Protein AF-A0AA36F8F0-F1 (afdb_monomer)

Foldseek 3Di:
DPPDPPPPCVPPDLLNLLLVVVVVVDDLVVSLVVQCVRVPVNRDDSVVSNVSSVCVVVVNPDPDP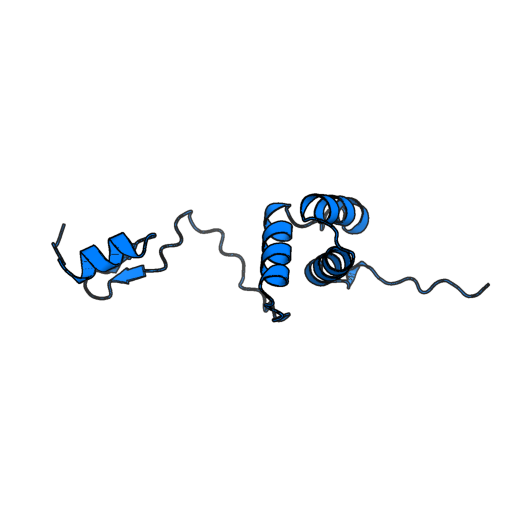PDPDDDPDDDADQVQADPVQRDGHRDPVVNVVCVVPVDDD

Secondary structure (DSSP, 8-state):
-PPP----GGGS-HHHHHHHHHHTT--HHHHHHHHHHHHGGGPPPHHHHHHHHHHHHTT---------------S----EE-TTT--EESSHHHHHHHHHS----

InterPro domains:
  IPR036236 Zinc finger C2H2 superfamily [SSF57667] (71-101)
  IPR041426 Mos1 transposase, HTH domain [PF17906] (20-60)
  IPR052709 Transposase-Methyltransferase Hybrid [PTHR46060] (10-71)

Solvent-accessible surface area (backbone atoms only — not comparable to full-atom values): 6848 Å² total; per-residue (Å²): 132,82,76,75,81,80,73,65,64,91,76,58,52,70,68,58,56,48,50,54,43,41,76,73,72,46,50,54,69,57,43,42,55,52,39,45,73,75,44,50,96,72,40,74,53,63,69,58,43,39,52,54,50,53,36,56,76,72,67,59,76,84,87,70,82,72,81,81,67,91,72,96,70,76,101,63,81,35,91,41,66,38,93,88,79,71,52,66,26,73,45,70,70,61,39,52,52,39,71,76,52,76,72,89,122

pLDDT: mean 70.86, std 16.05, range [35.5, 89.69]

Radius of gyration: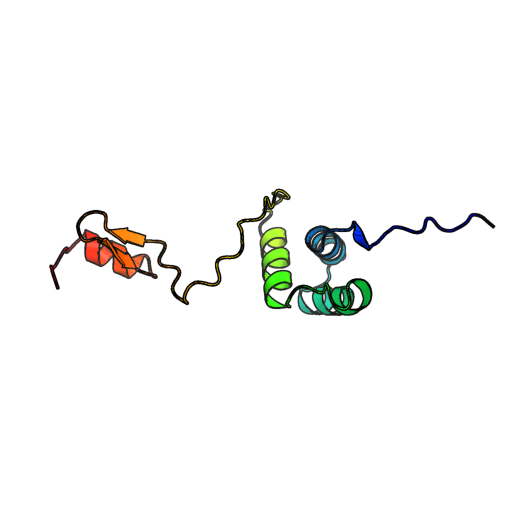 20.68 Å; Cα contacts (8 Å, |Δi|>4): 73; chains: 1; bounding box: 27×69×39 Å

Organism: Octopus vulgaris (NCBI:txid6645)

Mean predicted aligned error: 16.55 Å

Nearest PDB structures (foldseek):
  7s03-assembly1_A-2  TM=6.186E-01  e=5.360E-03  Homo sapiens
  5hoo-assembly1_B  TM=8.215E-01  e=7.564E-02  Drosophila mauritiana
  7moe-assembly2_B  TM=6.620E-01  e=3.462E+00  Arabidopsis thaliana
  7moe-assembly1_A  TM=6.287E-01  e=3.462E+00  Arabidopsi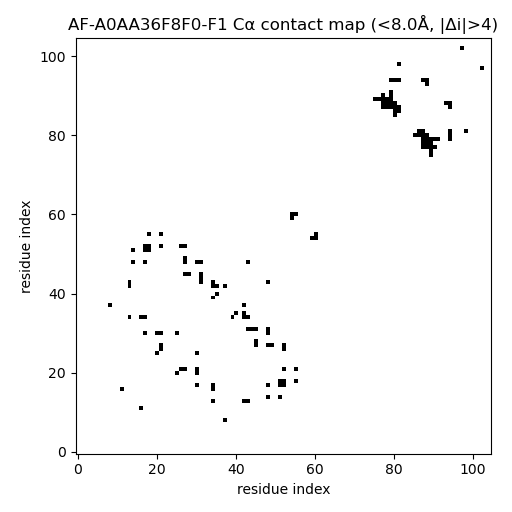s thaliana
  2rn7-assembly1_A  TM=3.938E-01  e=2.162E+00  Shigella flexneri

Structure (mmCIF, N/CA/C/O backbone):
data_AF-A0AA36F8F0-F1
#
_entry.id   AF-A0AA36F8F0-F1
#
loop_
_atom_site.group_PDB
_atom_site.id
_atom_site.type_symbol
_atom_site.label_atom_id
_atom_site.label_alt_id
_atom_site.label_comp_id
_atom_site.label_asym_id
_atom_site.label_entity_id
_atom_site.label_seq_id
_atom_site.pdbx_PDB_ins_code
_atom_site.Cartn_x
_atom_site.Cartn_y
_atom_site.Cartn_z
_atom_site.occupancy
_atom_site.B_iso_or_equiv
_atom_site.auth_seq_id
_atom_site.auth_comp_id
_atom_site.auth_asym_id
_atom_site.auth_atom_id
_atom_site.pdbx_PDB_model_num
ATOM 1 N N . MET A 1 1 ? 5.935 -34.178 -23.203 1.00 56.16 1 MET A N 1
ATOM 2 C CA . MET A 1 1 ? 6.413 -33.200 -22.204 1.00 56.16 1 MET A CA 1
ATOM 3 C C . MET A 1 1 ? 5.674 -31.906 -22.484 1.00 56.16 1 MET A C 1
ATOM 5 O O . MET A 1 1 ? 5.988 -31.258 -23.471 1.00 56.16 1 MET A O 1
ATOM 9 N N . MET A 1 2 ? 4.614 -31.596 -21.736 1.00 39.47 2 MET A N 1
ATOM 10 C CA . MET A 1 2 ? 3.951 -30.299 -21.900 1.00 39.47 2 MET A CA 1
ATOM 11 C C . MET A 1 2 ? 4.910 -29.251 -21.344 1.00 39.47 2 MET A C 1
ATOM 13 O O . MET A 1 2 ? 5.294 -29.344 -20.179 1.00 39.47 2 MET A O 1
ATOM 17 N N . ALA A 1 3 ? 5.372 -28.331 -22.191 1.00 46.25 3 ALA A N 1
ATOM 18 C CA . ALA A 1 3 ? 6.194 -27.218 -21.747 1.00 46.25 3 ALA A CA 1
ATOM 19 C C . ALA A 1 3 ? 5.424 -26.478 -20.648 1.00 46.25 3 ALA A C 1
ATOM 21 O O . ALA A 1 3 ? 4.272 -26.091 -20.852 1.00 46.25 3 ALA A O 1
ATOM 22 N N . ALA A 1 4 ? 6.032 -26.347 -19.467 1.00 40.47 4 ALA A N 1
ATOM 23 C CA . ALA A 1 4 ? 5.450 -25.554 -18.397 1.00 40.47 4 ALA A CA 1
ATOM 24 C C . ALA A 1 4 ? 5.212 -24.139 -18.947 1.00 40.47 4 ALA A C 1
ATOM 26 O O . ALA A 1 4 ? 6.124 -23.598 -19.579 1.00 40.47 4 ALA A O 1
ATOM 27 N N . PRO A 1 5 ? 4.018 -23.549 -18.762 1.00 44.97 5 PRO A N 1
ATOM 28 C CA . PRO A 1 5 ? 3.780 -22.185 -19.198 1.00 44.97 5 PRO A CA 1
ATOM 29 C C . PRO A 1 5 ? 4.834 -21.302 -18.535 1.00 44.97 5 PRO A C 1
ATOM 31 O O . PRO A 1 5 ? 4.886 -21.185 -17.309 1.00 44.97 5 PRO A O 1
ATOM 34 N N . THR A 1 6 ? 5.720 -20.726 -19.345 1.00 47.53 6 THR A N 1
ATOM 35 C CA . THR A 1 6 ? 6.689 -19.740 -18.884 1.00 47.53 6 THR A CA 1
ATOM 36 C C . THR A 1 6 ? 5.895 -18.480 -18.595 1.00 47.53 6 THR A C 1
ATOM 38 O O . THR A 1 6 ? 5.659 -17.656 -19.478 1.00 47.53 6 THR A O 1
ATOM 41 N N . VAL A 1 7 ? 5.377 -18.385 -17.374 1.00 48.06 7 VAL A N 1
ATOM 42 C CA . VAL A 1 7 ? 4.732 -17.172 -16.896 1.00 48.06 7 VAL A CA 1
ATOM 43 C C . VAL A 1 7 ? 5.809 -16.095 -16.899 1.00 48.06 7 VAL A C 1
ATOM 45 O O . VAL A 1 7 ? 6.798 -16.189 -16.177 1.00 48.06 7 VAL A O 1
ATOM 48 N N . ASP A 1 8 ? 5.646 -15.104 -17.769 1.00 50.12 8 ASP A N 1
ATOM 49 C CA . ASP A 1 8 ? 6.515 -13.938 -17.818 1.00 50.12 8 ASP A CA 1
ATOM 50 C C . ASP A 1 8 ? 6.286 -13.115 -16.544 1.00 50.12 8 ASP A C 1
ATOM 52 O O . ASP A 1 8 ? 5.383 -12.281 -16.461 1.00 50.12 8 ASP A O 1
ATOM 56 N N . PHE A 1 9 ? 7.089 -13.397 -15.515 1.00 53.31 9 PHE A N 1
ATOM 57 C CA . PHE A 1 9 ? 7.046 -12.700 -14.228 1.00 53.31 9 PHE A CA 1
ATOM 58 C C . PHE A 1 9 ? 7.305 -11.191 -14.379 1.00 53.31 9 PHE A C 1
ATOM 60 O O . PHE A 1 9 ? 6.917 -10.424 -13.504 1.00 53.31 9 PHE A O 1
ATOM 67 N N . SER A 1 10 ? 7.879 -10.762 -15.511 1.00 52.94 10 SER A N 1
ATOM 68 C CA . SER A 1 10 ? 8.107 -9.363 -15.898 1.00 52.94 10 SER A CA 1
ATOM 69 C C . SER A 1 10 ? 6.818 -8.537 -15.999 1.00 52.94 10 SER A C 1
ATOM 71 O O . SER A 1 10 ? 6.864 -7.317 -15.867 1.00 52.94 10 SER A O 1
ATOM 73 N N . LYS A 1 11 ? 5.668 -9.187 -16.221 1.00 55.88 11 LYS A N 1
ATOM 74 C CA . LYS A 1 11 ? 4.342 -8.547 -16.302 1.00 55.88 11 LYS A CA 1
ATOM 75 C C . LYS A 1 11 ? 3.539 -8.638 -15.008 1.00 55.88 11 LYS A C 1
ATOM 77 O O . LYS A 1 11 ? 2.440 -8.093 -14.941 1.00 55.88 11 LYS A O 1
ATOM 82 N N . ILE A 1 12 ? 4.040 -9.351 -14.000 1.00 63.03 12 ILE A N 1
ATOM 83 C CA . ILE A 1 12 ? 3.329 -9.494 -12.733 1.00 63.03 12 ILE A CA 1
ATOM 84 C C . ILE A 1 12 ? 3.680 -8.307 -11.844 1.00 63.03 12 ILE A C 1
ATOM 86 O O . ILE A 1 12 ? 4.820 -8.134 -11.417 1.00 63.03 12 ILE A O 1
ATOM 90 N N . GLU A 1 13 ? 2.674 -7.502 -11.526 1.00 75.38 13 GLU A N 1
ATOM 91 C CA . GLU A 1 13 ? 2.861 -6.334 -10.679 1.00 75.38 13 GLU A CA 1
ATOM 92 C C . GLU A 1 13 ? 3.192 -6.743 -9.231 1.00 75.38 13 GLU A C 1
ATOM 94 O O . GLU A 1 13 ? 2.566 -7.626 -8.635 1.00 75.38 13 GLU A O 1
ATOM 99 N N . ALA A 1 14 ? 4.164 -6.062 -8.621 1.00 81.12 14 ALA A N 1
ATOM 100 C CA . ALA A 1 14 ? 4.574 -6.277 -7.232 1.00 81.12 14 ALA A CA 1
ATOM 101 C C . ALA A 1 14 ? 3.413 -6.249 -6.197 1.00 81.12 14 ALA A C 1
ATOM 103 O O . ALA A 1 14 ? 3.429 -7.065 -5.261 1.00 81.12 14 ALA A O 1
ATOM 104 N N . PRO A 1 15 ? 2.368 -5.407 -6.353 1.00 78.75 15 PRO A N 1
ATOM 105 C CA . PRO A 1 15 ? 1.155 -5.474 -5.536 1.00 78.75 15 PRO A CA 1
ATOM 106 C C . PRO A 1 15 ? 0.376 -6.790 -5.674 1.00 78.75 15 PRO A C 1
ATOM 108 O O . PRO A 1 15 ? -0.144 -7.292 -4.677 1.00 78.75 15 PRO A O 1
ATOM 111 N N . ALA A 1 16 ? 0.319 -7.387 -6.870 1.00 83.19 16 ALA A N 1
ATOM 112 C CA . ALA A 1 16 ? -0.370 -8.657 -7.105 1.00 83.19 16 ALA A CA 1
ATOM 113 C C . ALA A 1 16 ? 0.352 -9.825 -6.413 1.00 83.19 16 ALA A C 1
ATOM 115 O O . ALA A 1 16 ? -0.290 -10.652 -5.762 1.00 83.19 16 ALA A O 1
ATOM 116 N N . ILE A 1 17 ? 1.689 -9.836 -6.461 1.00 83.12 17 ILE A N 1
ATOM 117 C CA . ILE A 1 17 ? 2.526 -10.800 -5.722 1.00 83.12 17 ILE A CA 1
ATOM 118 C C . ILE A 1 17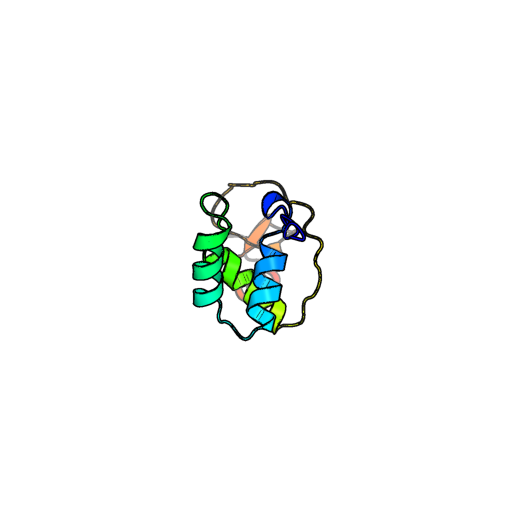 ? 2.316 -10.635 -4.213 1.00 83.12 17 ILE A C 1
ATOM 120 O O . ILE A 1 17 ? 2.110 -11.616 -3.498 1.00 83.12 17 ILE A O 1
ATOM 124 N N . THR A 1 18 ? 2.311 -9.391 -3.729 1.00 85.44 18 THR A N 1
ATOM 125 C CA . THR A 1 18 ? 2.084 -9.084 -2.310 1.00 85.44 18 THR A CA 1
ATOM 126 C C . THR A 1 18 ? 0.715 -9.573 -1.846 1.00 85.44 18 THR A C 1
ATOM 128 O O . THR A 1 18 ? 0.618 -10.204 -0.797 1.00 85.44 18 THR A O 1
ATOM 131 N N . LYS A 1 19 ? -0.334 -9.345 -2.645 1.00 85.75 19 LYS A N 1
ATOM 132 C CA . LYS A 1 19 ? -1.700 -9.802 -2.362 1.00 85.75 19 LYS A CA 1
ATOM 133 C C . LYS A 1 19 ? -1.801 -11.322 -2.341 1.00 85.75 19 LYS A C 1
ATOM 135 O O . LYS A 1 19 ? -2.381 -11.873 -1.412 1.00 85.75 19 LYS A O 1
ATOM 140 N N . PHE A 1 20 ? -1.215 -11.995 -3.331 1.00 87.56 20 PHE A N 1
ATOM 141 C C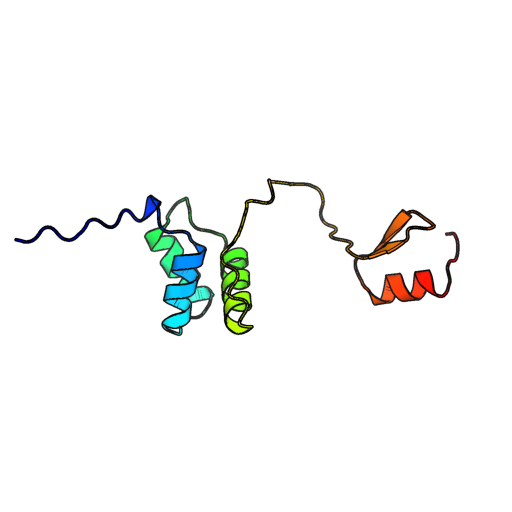A . PHE A 1 20 ? -1.191 -13.454 -3.389 1.00 87.56 20 PHE A CA 1
ATOM 142 C C . PHE A 1 20 ? -0.532 -14.042 -2.138 1.00 87.56 20 PHE A C 1
ATOM 144 O O . PHE A 1 20 ? -1.140 -14.863 -1.459 1.00 87.56 20 PHE A O 1
ATOM 151 N N . LEU A 1 21 ? 0.667 -13.573 -1.781 1.00 85.94 21 LEU A N 1
ATOM 152 C CA . LEU A 1 21 ? 1.403 -14.072 -0.617 1.00 85.94 21 LEU A CA 1
ATOM 153 C C . LEU A 1 21 ? 0.726 -13.707 0.715 1.00 85.94 21 LEU A C 1
ATOM 155 O O . LEU A 1 21 ? 0.736 -14.514 1.641 1.00 85.94 21 LEU A O 1
ATOM 159 N N . PHE A 1 22 ? 0.090 -12.537 0.803 1.00 88.06 22 PHE A N 1
ATOM 160 C CA . PHE A 1 22 ? -0.723 -12.146 1.955 1.00 88.06 22 PHE A CA 1
ATOM 161 C C . PHE A 1 22 ? -1.943 -13.062 2.138 1.00 88.06 22 PHE A C 1
ATOM 163 O O . PHE A 1 22 ? -2.220 -13.491 3.255 1.00 88.06 22 PHE A O 1
ATOM 170 N N . LEU A 1 23 ? -2.632 -13.431 1.050 1.00 85.75 23 LEU A N 1
ATOM 171 C CA . LEU A 1 23 ? -3.752 -14.383 1.087 1.00 85.75 23 LEU A CA 1
ATOM 172 C C . LEU A 1 23 ? -3.317 -15.809 1.470 1.00 85.75 23 LEU A C 1
ATOM 174 O O . LEU A 1 23 ? -4.134 -16.570 1.975 1.00 85.75 23 LEU A O 1
ATOM 178 N N . GLN A 1 24 ? -2.038 -16.158 1.293 1.00 85.88 24 GLN A N 1
ATOM 179 C CA . GLN A 1 24 ? -1.445 -17.389 1.838 1.00 85.88 24 GLN A CA 1
ATOM 180 C C . GLN A 1 24 ? -1.138 -17.295 3.351 1.00 85.88 24 GLN A C 1
ATOM 182 O O . GLN A 1 24 ? -0.562 -18.222 3.913 1.00 85.88 24 GLN A O 1
ATOM 187 N N . GLY A 1 25 ? -1.478 -16.182 4.014 1.00 86.56 25 GLY A N 1
ATOM 188 C CA . GLY A 1 25 ? -1.253 -15.961 5.446 1.00 86.56 25 GLY A CA 1
ATOM 189 C C . GLY A 1 25 ? 0.154 -15.477 5.811 1.00 86.56 25 GLY A C 1
ATOM 190 O O . GLY A 1 25 ? 0.483 -15.427 6.995 1.00 86.56 25 GLY A O 1
ATOM 191 N N . LYS A 1 26 ? 0.993 -15.113 4.831 1.00 89.56 26 LYS A N 1
ATOM 192 C CA . LYS A 1 26 ? 2.368 -14.654 5.089 1.00 89.56 26 LYS A CA 1
ATOM 193 C C . LYS A 1 26 ? 2.401 -13.218 5.621 1.00 89.56 26 LYS A C 1
ATOM 195 O O . LYS A 1 26 ? 1.667 -12.345 5.148 1.00 89.56 26 LYS A O 1
ATOM 200 N N . GLY A 1 27 ? 3.308 -12.945 6.560 1.00 85.62 27 GLY A N 1
ATOM 201 C CA . GLY A 1 27 ? 3.558 -11.595 7.068 1.00 85.62 27 GLY A CA 1
ATOM 202 C C . GLY A 1 27 ? 4.400 -10.734 6.114 1.00 85.62 27 GLY A C 1
ATOM 203 O O . GLY A 1 27 ? 5.083 -11.232 5.222 1.00 85.62 27 GLY A O 1
ATOM 204 N N . ALA A 1 28 ? 4.425 -9.413 6.327 1.00 84.69 28 ALA A N 1
ATOM 205 C CA . ALA A 1 28 ? 5.136 -8.471 5.447 1.00 84.69 28 ALA A CA 1
ATOM 206 C C . ALA A 1 28 ? 6.644 -8.764 5.283 1.00 84.69 28 ALA A C 1
ATOM 208 O O . ALA A 1 28 ? 7.209 -8.520 4.217 1.00 84.69 28 ALA A O 1
ATOM 209 N N . ALA A 1 29 ? 7.303 -9.285 6.324 1.00 87.12 29 ALA A N 1
ATOM 210 C CA . ALA A 1 29 ? 8.724 -9.637 6.277 1.00 87.12 29 ALA A CA 1
ATOM 211 C C . ALA A 1 29 ? 8.988 -10.849 5.370 1.00 87.12 29 ALA A C 1
ATOM 213 O O . ALA A 1 29 ? 9.916 -10.822 4.561 1.00 87.12 29 ALA A O 1
ATOM 214 N N . GLU A 1 30 ? 8.140 -11.875 5.459 1.00 89.31 30 GLU A N 1
ATOM 215 C CA . GLU A 1 30 ? 8.206 -13.062 4.602 1.00 89.31 30 GLU A CA 1
ATOM 216 C C . GLU A 1 30 ? 7.909 -12.696 3.153 1.00 89.31 30 GLU A C 1
ATOM 218 O O . GLU A 1 30 ? 8.657 -13.074 2.257 1.00 89.31 30 GLU A O 1
ATOM 223 N N . ILE A 1 31 ? 6.869 -11.889 2.929 1.00 89.69 31 ILE A N 1
ATOM 224 C CA . ILE A 1 31 ? 6.506 -11.407 1.596 1.00 89.69 31 ILE A CA 1
ATOM 225 C C . ILE A 1 31 ? 7.685 -10.675 0.950 1.00 89.69 31 ILE A C 1
ATOM 227 O O . ILE A 1 31 ? 8.064 -10.995 -0.173 1.00 89.69 31 ILE A O 1
ATOM 231 N N . HIS A 1 32 ? 8.317 -9.739 1.659 1.00 87.69 32 HIS A N 1
ATOM 232 C CA . HIS A 1 32 ? 9.466 -9.004 1.129 1.00 87.69 32 HIS A CA 1
ATOM 233 C C . HIS A 1 32 ? 10.674 -9.920 0.846 1.00 87.69 32 HIS A C 1
ATOM 235 O O . HIS A 1 32 ? 11.387 -9.723 -0.140 1.00 87.69 32 HIS A O 1
ATOM 241 N N . GLY A 1 33 ? 10.895 -10.950 1.670 1.00 86.56 33 GLY A N 1
ATOM 242 C CA . GLY A 1 33 ? 11.919 -11.968 1.421 1.00 86.56 33 GLY A CA 1
ATOM 243 C C . GLY A 1 33 ? 11.668 -12.762 0.135 1.00 86.56 33 GLY A C 1
ATOM 244 O O . GLY A 1 33 ? 12.594 -12.978 -0.646 1.00 86.56 33 GLY A O 1
ATOM 245 N N . GLU A 1 34 ? 10.419 -13.147 -0.120 1.00 86.69 34 GLU A N 1
ATOM 246 C CA . GLU A 1 34 ? 10.009 -13.854 -1.340 1.00 86.69 34 GLU A CA 1
ATOM 247 C C . GLU A 1 34 ? 10.100 -12.946 -2.574 1.00 86.69 34 GLU A C 1
ATOM 249 O O . GLU A 1 34 ? 10.616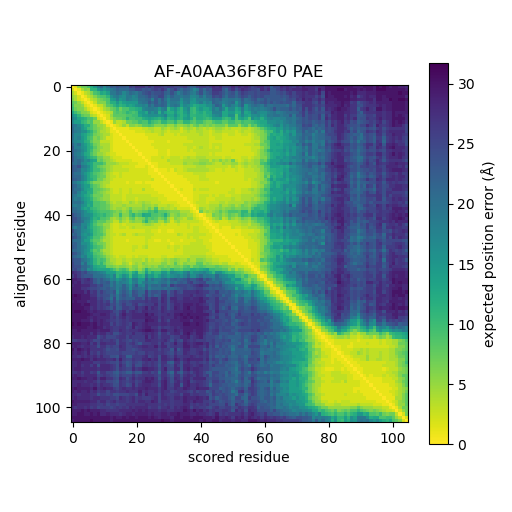 -13.355 -3.613 1.00 86.69 34 GLU A O 1
ATOM 254 N N . MET A 1 35 ? 9.699 -11.679 -2.447 1.00 84.25 35 MET A N 1
ATOM 255 C CA . MET A 1 35 ? 9.819 -10.690 -3.521 1.00 84.25 35 MET A CA 1
ATOM 256 C C . MET A 1 35 ? 11.270 -10.463 -3.936 1.00 84.25 35 MET A C 1
ATOM 258 O O . MET A 1 35 ? 11.544 -10.368 -5.128 1.00 84.25 35 MET A O 1
ATOM 262 N N . LYS A 1 36 ? 12.218 -10.466 -2.992 1.00 84.62 36 LYS A N 1
ATOM 263 C CA . LYS A 1 36 ? 13.648 -10.350 -3.312 1.00 84.62 36 LYS A CA 1
ATOM 264 C C . LYS A 1 36 ? 14.161 -11.531 -4.148 1.00 84.62 36 LYS A C 1
ATOM 266 O O . LYS A 1 36 ? 15.036 -11.340 -4.990 1.00 84.62 36 LYS A O 1
ATOM 271 N N . LYS A 1 37 ? 13.605 -12.733 -3.954 1.00 81.69 37 LYS A N 1
ATOM 272 C CA . LYS A 1 37 ? 13.951 -13.926 -4.751 1.00 81.69 37 LYS A CA 1
ATOM 273 C C . LYS A 1 37 ? 13.395 -13.843 -6.175 1.00 81.69 37 LYS A C 1
ATOM 275 O O . LYS A 1 37 ? 14.062 -14.280 -7.106 1.00 81.69 37 LYS A O 1
ATOM 280 N N . VAL A 1 38 ? 12.189 -13.291 -6.329 1.00 75.00 38 VAL A N 1
ATOM 281 C CA . VAL A 1 38 ? 11.447 -13.272 -7.603 1.00 75.00 38 VAL A CA 1
ATOM 282 C C . VAL A 1 38 ? 11.786 -12.050 -8.462 1.00 75.00 38 VAL A C 1
ATOM 284 O O . VAL A 1 38 ? 12.031 -12.196 -9.654 1.00 75.00 38 VAL A O 1
ATOM 287 N N . LEU A 1 39 ? 11.823 -10.854 -7.870 1.00 72.69 39 LEU A N 1
ATOM 288 C CA . LEU A 1 39 ? 11.932 -9.577 -8.590 1.00 72.69 39 LEU A CA 1
ATOM 289 C C . LEU A 1 39 ? 13.368 -9.040 -8.691 1.00 72.69 39 LEU A C 1
ATOM 291 O O . LEU A 1 39 ? 13.591 -8.096 -9.443 1.00 72.69 39 LEU A O 1
ATOM 295 N N . LYS A 1 40 ? 14.339 -9.622 -7.965 1.00 74.69 40 LYS A N 1
ATOM 296 C CA . LYS A 1 40 ? 15.752 -9.186 -7.927 1.00 74.69 40 LYS A CA 1
ATOM 297 C C . LYS A 1 40 ? 15.878 -7.651 -7.838 1.00 74.69 40 LYS A C 1
ATOM 299 O O . LYS A 1 40 ? 15.437 -7.076 -6.844 1.00 74.69 40 LYS A O 1
ATOM 304 N N . ASP A 1 41 ? 16.433 -6.997 -8.861 1.00 72.31 41 ASP A N 1
ATOM 305 C CA . ASP A 1 41 ? 16.662 -5.545 -8.933 1.00 72.31 41 ASP A CA 1
ATOM 306 C C . ASP A 1 41 ? 15.369 -4.710 -8.985 1.00 72.31 41 ASP A C 1
ATOM 308 O O . ASP A 1 41 ? 15.379 -3.527 -8.655 1.00 72.31 41 ASP A O 1
ATOM 312 N N . GLY A 1 42 ? 14.236 -5.326 -9.335 1.00 71.06 42 GLY A N 1
ATOM 313 C CA . GLY A 1 42 ? 12.903 -4.720 -9.296 1.00 71.06 42 GLY A CA 1
ATOM 314 C C . GLY A 1 42 ? 12.181 -4.882 -7.954 1.00 71.06 42 GLY A C 1
ATOM 315 O O . GLY A 1 42 ? 10.981 -4.616 -7.870 1.00 71.06 42 GLY A O 1
ATOM 316 N N . CYS A 1 43 ? 12.861 -5.370 -6.907 1.00 75.00 43 CYS A N 1
ATOM 317 C CA . CYS A 1 43 ? 12.229 -5.600 -5.613 1.00 75.00 43 CYS A CA 1
ATOM 318 C C . CYS A 1 43 ? 11.857 -4.267 -4.932 1.00 75.00 43 CYS A C 1
ATOM 320 O O . CYS A 1 43 ? 12.734 -3.444 -4.654 1.00 75.00 43 CYS A O 1
ATOM 322 N N . PRO A 1 44 ? 10.578 -4.057 -4.583 1.00 79.94 44 PRO A N 1
ATOM 323 C CA . PRO A 1 44 ? 10.156 -2.891 -3.820 1.00 79.94 44 PRO A CA 1
ATOM 324 C C . PRO A 1 44 ? 10.706 -2.950 -2.394 1.00 79.94 44 PRO A C 1
ATOM 326 O O . PRO A 1 44 ? 10.973 -4.022 -1.851 1.00 79.94 44 PRO A O 1
ATOM 329 N N . SER A 1 45 ? 10.843 -1.782 -1.764 1.00 82.56 45 SER A N 1
ATOM 330 C CA . SER A 1 45 ? 11.345 -1.695 -0.392 1.00 82.56 45 SER A CA 1
ATOM 331 C C . SER A 1 45 ? 10.413 -2.390 0.607 1.00 82.56 45 SER A C 1
ATOM 333 O O . SER A 1 45 ? 9.194 -2.431 0.427 1.00 82.56 45 SER A O 1
ATOM 335 N N . TYR A 1 46 ? 10.966 -2.844 1.732 1.00 82.19 46 TYR A N 1
ATOM 336 C CA . TYR A 1 46 ? 10.181 -3.423 2.826 1.00 82.19 46 TYR A CA 1
ATOM 337 C C . TYR A 1 46 ? 9.057 -2.495 3.309 1.00 82.19 46 TYR A C 1
ATOM 339 O O . TYR A 1 46 ? 7.958 -2.952 3.617 1.00 82.19 46 TYR A O 1
ATOM 347 N N . SER A 1 47 ? 9.303 -1.183 3.337 1.00 67.50 47 SER A N 1
ATOM 348 C CA . SER A 1 47 ? 8.297 -0.179 3.695 1.00 67.50 47 SER A CA 1
ATOM 349 C C . SER A 1 47 ? 7.132 -0.160 2.704 1.00 67.50 47 SER A C 1
ATOM 351 O O . SER A 1 47 ? 5.979 -0.114 3.124 1.00 67.50 47 SER A O 1
ATOM 353 N N . THR A 1 48 ? 7.422 -0.266 1.407 1.00 78.19 48 THR A N 1
ATOM 354 C CA . THR A 1 48 ? 6.417 -0.360 0.339 1.00 78.19 48 THR A CA 1
ATOM 355 C C . THR A 1 48 ? 5.569 -1.625 0.493 1.00 78.19 48 THR A C 1
ATOM 357 O O . THR A 1 48 ? 4.342 -1.552 0.490 1.00 78.19 48 THR A O 1
ATOM 360 N N . VAL A 1 49 ? 6.214 -2.771 0.736 1.00 81.75 49 VAL A N 1
ATOM 361 C CA . VAL A 1 49 ? 5.527 -4.052 0.975 1.00 81.75 49 VAL A CA 1
ATOM 362 C C . VAL A 1 49 ? 4.625 -3.981 2.207 1.00 81.75 49 VAL A C 1
ATOM 364 O O . VAL A 1 49 ? 3.483 -4.437 2.172 1.00 81.75 49 VAL A O 1
ATOM 367 N N . LYS A 1 50 ? 5.096 -3.351 3.286 1.00 83.12 50 LYS A N 1
ATOM 368 C CA . LYS A 1 50 ? 4.314 -3.162 4.513 1.00 83.12 50 LYS A CA 1
ATOM 369 C C . LYS A 1 50 ? 3.051 -2.332 4.270 1.00 83.12 50 LYS A C 1
ATOM 371 O O . LYS A 1 50 ? 1.998 -2.694 4.780 1.00 83.12 50 LYS A O 1
ATOM 376 N N . ILE A 1 51 ? 3.137 -1.267 3.468 1.00 80.19 51 ILE A N 1
ATOM 377 C CA . ILE A 1 51 ? 1.978 -0.435 3.109 1.00 80.19 51 ILE A CA 1
ATOM 378 C C . ILE A 1 51 ? 0.927 -1.266 2.369 1.00 80.19 51 ILE A C 1
ATOM 380 O O . ILE A 1 51 ? -0.250 -1.206 2.719 1.00 80.19 51 ILE A O 1
ATOM 384 N N . TRP A 1 52 ? 1.337 -2.062 1.380 1.00 84.62 52 TRP A N 1
ATOM 385 C CA . TRP A 1 52 ? 0.416 -2.932 0.646 1.00 84.62 52 TRP A CA 1
ATOM 386 C C . TRP A 1 52 ? -0.249 -3.968 1.556 1.00 84.62 52 TRP A C 1
ATOM 388 O O . TRP A 1 52 ? -1.469 -4.098 1.532 1.00 84.62 52 TRP A O 1
ATOM 398 N N . VAL A 1 53 ? 0.517 -4.635 2.427 1.00 84.50 53 VAL A N 1
ATOM 399 C CA . VAL A 1 53 ? -0.031 -5.578 3.419 1.00 84.50 53 VAL A CA 1
ATOM 400 C C . VAL A 1 53 ? -1.051 -4.896 4.335 1.00 84.50 53 VAL A C 1
ATOM 402 O O . VAL A 1 53 ? -2.138 -5.431 4.545 1.00 84.50 53 VAL A O 1
ATOM 405 N N . SER A 1 54 ? -0.752 -3.691 4.829 1.00 82.31 54 SER A N 1
ATOM 406 C CA . SER A 1 54 ? -1.683 -2.923 5.662 1.00 82.31 54 SER A CA 1
ATOM 407 C C . SER A 1 54 ? -2.961 -2.527 4.915 1.00 82.31 54 SER A C 1
ATOM 409 O O . SER A 1 54 ? -4.037 -2.585 5.505 1.00 82.31 54 SER A O 1
ATOM 411 N N . LYS A 1 55 ? -2.877 -2.175 3.624 1.00 80.12 55 LYS A N 1
ATOM 412 C CA . LYS A 1 55 ? -4.057 -1.899 2.781 1.00 80.12 55 LYS A CA 1
ATOM 413 C C . LYS A 1 55 ? -4.941 -3.140 2.590 1.00 80.12 55 LYS A C 1
ATOM 415 O O . LYS A 1 55 ? -6.164 -3.022 2.582 1.00 80.12 55 LYS A O 1
ATOM 420 N N . PHE A 1 56 ? -4.345 -4.329 2.487 1.00 78.75 56 PHE A N 1
ATOM 421 C CA . PHE A 1 56 ? -5.104 -5.578 2.359 1.00 78.75 56 PHE A CA 1
ATOM 422 C C . PHE A 1 56 ? -5.782 -6.003 3.664 1.00 78.75 56 PHE A C 1
ATOM 424 O O . PHE A 1 56 ? -6.905 -6.499 3.628 1.00 78.75 56 PHE A O 1
ATOM 431 N N . GLN A 1 57 ? -5.155 -5.751 4.816 1.00 70.25 57 GLN A N 1
ATOM 432 C CA . GLN A 1 57 ? -5.760 -6.005 6.129 1.00 70.25 57 GLN A CA 1
ATOM 433 C C . GLN A 1 57 ? -6.999 -5.140 6.392 1.00 70.25 57 GLN A C 1
ATOM 435 O O . GLN A 1 57 ? -7.929 -5.591 7.054 1.00 70.25 57 GLN A O 1
ATOM 440 N N . THR A 1 58 ? -7.029 -3.910 5.875 1.00 69.31 58 THR A N 1
ATOM 441 C CA . THR A 1 58 ? -8.155 -2.981 6.056 1.00 69.31 58 THR A CA 1
ATOM 442 C C . THR A 1 58 ? -9.256 -3.13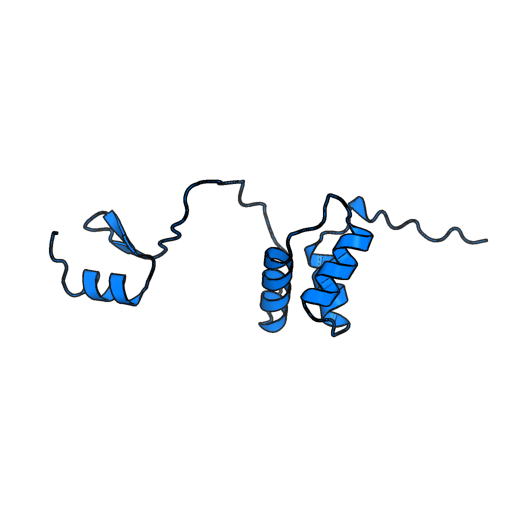1 5.001 1.00 69.31 58 THR A C 1
ATOM 444 O O . THR A 1 58 ? -10.223 -2.374 5.029 1.00 69.31 58 THR A O 1
ATOM 447 N N . GLY A 1 59 ? -9.139 -4.098 4.081 1.00 60.00 59 GLY A N 1
ATOM 448 C CA . GLY A 1 59 ? -10.145 -4.360 3.046 1.00 60.00 59 GLY A CA 1
ATOM 449 C C . GLY A 1 59 ? -10.166 -3.342 1.898 1.00 60.00 59 GLY A C 1
ATOM 450 O O . GLY A 1 59 ? -11.136 -3.300 1.144 1.00 60.00 59 GLY A O 1
ATOM 451 N N . ASN A 1 60 ? -9.120 -2.524 1.732 1.00 53.72 60 ASN A N 1
ATOM 452 C CA . ASN A 1 60 ? -9.022 -1.582 0.617 1.00 53.72 60 ASN A CA 1
ATOM 453 C C . ASN A 1 60 ? -8.535 -2.326 -0.648 1.00 53.72 60 ASN A C 1
ATOM 455 O O . ASN A 1 60 ? -7.358 -2.665 -0.772 1.00 53.72 60 ASN A O 1
ATOM 459 N N . PHE A 1 61 ? -9.463 -2.659 -1.554 1.00 53.28 61 PHE A N 1
ATOM 460 C CA . PHE A 1 61 ? -9.217 -3.498 -2.740 1.00 53.28 61 PHE A CA 1
ATOM 461 C C . PHE A 1 61 ? -8.805 -2.705 -3.996 1.00 53.28 61 PHE A C 1
ATOM 463 O O . PHE A 1 61 ? -8.541 -3.328 -5.022 1.00 53.28 61 PHE A O 1
ATOM 470 N N . GLU A 1 62 ? -8.733 -1.372 -3.954 1.00 46.00 62 GLU A N 1
ATOM 471 C CA . GLU A 1 62 ? -8.512 -0.548 -5.152 1.00 46.00 62 GLU A CA 1
ATOM 472 C C . GLU A 1 62 ? -7.104 -0.752 -5.750 1.00 46.00 62 GLU A C 1
ATOM 474 O O . GLU A 1 62 ? -6.128 -0.095 -5.396 1.00 46.00 62 GLU A O 1
ATOM 479 N N . VAL A 1 63 ? -7.025 -1.713 -6.679 1.00 55.81 63 VAL A N 1
ATOM 480 C CA . VAL A 1 63 ? -5.954 -1.954 -7.656 1.00 55.81 63 VAL A CA 1
ATOM 481 C C . VAL A 1 63 ? -6.176 -1.002 -8.829 1.00 55.81 63 VAL A C 1
ATOM 483 O O . VAL A 1 63 ? -6.592 -1.393 -9.911 1.00 55.81 63 VAL A O 1
ATOM 486 N N . THR A 1 64 ? -5.951 0.283 -8.593 1.00 35.50 64 THR A N 1
ATOM 487 C CA . THR A 1 64 ? -5.792 1.271 -9.666 1.00 35.50 64 THR A CA 1
ATOM 488 C C . THR A 1 64 ? -4.755 2.291 -9.214 1.00 35.50 64 THR A C 1
ATOM 490 O O . THR A 1 64 ? -5.087 3.397 -8.793 1.00 35.50 64 THR A O 1
ATOM 493 N N . ASP A 1 65 ? -3.482 1.899 -9.244 1.00 52.50 65 ASP A N 1
ATOM 494 C CA . ASP A 1 65 ? -2.367 2.844 -9.191 1.00 52.50 65 ASP A CA 1
ATOM 495 C C . ASP A 1 65 ? -2.118 3.343 -10.626 1.00 52.50 65 ASP A C 1
ATOM 497 O O . ASP A 1 65 ? -1.318 2.784 -11.373 1.00 52.50 65 ASP A O 1
ATOM 501 N N . GLU A 1 66 ? -2.811 4.414 -11.028 1.00 41.75 66 GLU A N 1
ATOM 502 C CA . GLU A 1 66 ? -2.210 5.329 -12.001 1.00 41.75 66 GLU A CA 1
ATOM 503 C C . GLU A 1 66 ? -0.977 5.952 -11.320 1.00 41.75 66 GLU A C 1
ATOM 505 O O . GLU A 1 66 ? -1.079 6.400 -10.169 1.00 41.75 66 GLU A O 1
ATOM 510 N N . PRO A 1 67 ? 0.196 5.985 -11.973 1.00 48.91 67 PRO A N 1
ATOM 511 C CA . PRO A 1 67 ? 1.416 6.439 -11.334 1.00 48.91 67 PRO A CA 1
ATOM 512 C C . PRO A 1 67 ? 1.290 7.928 -11.013 1.00 48.91 67 PRO A C 1
ATOM 514 O O . PRO A 1 67 ? 1.404 8.783 -11.893 1.00 48.91 67 PRO A O 1
ATOM 517 N N . ARG A 1 68 ? 1.143 8.281 -9.729 1.00 45.47 68 ARG A N 1
ATOM 518 C CA . ARG A 1 68 ? 1.536 9.624 -9.291 1.00 45.47 68 ARG A CA 1
ATOM 519 C C . ARG A 1 68 ? 3.055 9.705 -9.362 1.00 45.47 68 ARG A C 1
ATOM 521 O O . ARG A 1 68 ? 3.766 9.349 -8.427 1.00 45.47 68 ARG A O 1
ATOM 528 N N . SER A 1 69 ? 3.481 10.123 -10.551 1.00 42.75 69 SER A N 1
ATOM 529 C CA . SER A 1 69 ? 4.747 10.731 -10.935 1.00 42.75 69 SER A CA 1
ATOM 530 C C . SER A 1 69 ? 5.640 11.103 -9.756 1.00 42.75 69 SER A C 1
ATOM 532 O O . SER A 1 69 ? 5.234 11.814 -8.835 1.00 42.75 69 SER A O 1
ATOM 534 N N . CYS A 1 70 ? 6.881 10.636 -9.847 1.00 46.25 70 CYS A N 1
ATOM 535 C CA . CYS A 1 70 ? 8.010 11.021 -9.025 1.00 46.25 70 CYS A CA 1
ATOM 536 C C . CYS A 1 70 ? 7.957 12.506 -8.625 1.00 46.25 70 CYS A C 1
ATOM 538 O O . CYS A 1 70 ? 8.228 13.389 -9.435 1.00 46.25 70 CYS A O 1
ATOM 540 N N . GLN A 1 71 ? 7.706 12.779 -7.347 1.00 36.81 71 GLN A N 1
ATOM 541 C CA . GLN A 1 71 ? 8.158 14.012 -6.713 1.00 36.81 71 GLN A CA 1
ATOM 542 C C . GLN A 1 71 ? 9.041 13.649 -5.525 1.00 36.81 71 GLN A C 1
ATOM 544 O O . GLN A 1 71 ? 8.604 13.499 -4.388 1.00 36.81 71 GLN A O 1
ATOM 549 N N . LEU A 1 72 ? 10.332 13.511 -5.819 1.00 62.28 72 LEU A N 1
ATOM 550 C CA . LEU A 1 72 ? 11.393 13.759 -4.853 1.00 62.28 72 LEU A CA 1
ATOM 551 C C . LEU A 1 72 ? 11.362 15.253 -4.488 1.00 62.28 72 LEU A C 1
ATOM 553 O O . LEU A 1 72 ? 12.138 16.035 -5.025 1.00 62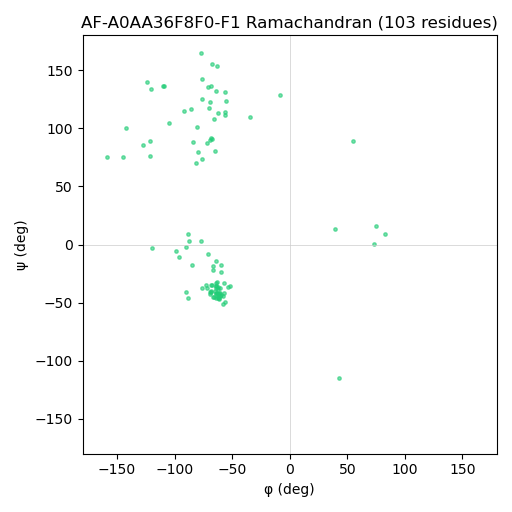.28 72 LEU A O 1
ATOM 557 N N . THR A 1 73 ? 10.462 15.675 -3.597 1.00 37.00 73 THR A N 1
ATOM 558 C CA . THR A 1 73 ? 10.488 17.026 -3.015 1.00 37.00 73 THR A CA 1
ATOM 559 C C . THR A 1 73 ? 10.084 16.991 -1.535 1.00 37.00 73 THR A C 1
ATOM 561 O O . THR A 1 73 ? 8.923 16.959 -1.157 1.00 37.00 73 THR A O 1
ATOM 564 N N . SER A 1 74 ? 11.100 17.036 -0.670 1.00 37.16 74 SER A N 1
ATOM 565 C CA . SER A 1 74 ? 11.045 17.594 0.689 1.00 37.16 74 SER A CA 1
ATOM 566 C C . SER A 1 74 ? 9.974 17.056 1.665 1.00 37.16 74 SER A C 1
ATOM 568 O O . SER A 1 74 ? 8.930 17.668 1.862 1.00 37.16 74 SER A O 1
ATOM 570 N N . THR A 1 75 ? 10.318 15.993 2.398 1.00 48.03 75 THR A N 1
ATOM 571 C CA . THR A 1 75 ? 10.313 15.845 3.883 1.00 48.03 75 THR A CA 1
ATOM 572 C C . THR A 1 75 ? 9.189 16.451 4.762 1.00 48.03 75 THR A C 1
ATOM 574 O O . THR A 1 75 ? 9.335 16.495 5.985 1.00 48.03 75 THR A O 1
ATOM 577 N N . ARG A 1 76 ? 8.039 16.910 4.261 1.00 52.88 76 ARG A N 1
ATOM 578 C CA . ARG A 1 76 ? 6.966 17.416 5.138 1.00 52.88 76 ARG A CA 1
ATOM 579 C C . ARG A 1 76 ? 5.603 17.408 4.460 1.00 52.88 76 ARG A C 1
ATOM 581 O O . ARG A 1 76 ? 5.053 18.458 4.142 1.00 52.88 76 ARG A O 1
ATOM 588 N N . GLU A 1 77 ? 5.015 16.223 4.329 1.00 57.03 77 GLU A N 1
ATOM 589 C CA . GLU A 1 77 ? 3.585 16.106 4.050 1.00 57.03 77 GLU A CA 1
ATOM 590 C C . GLU A 1 77 ? 2.808 16.863 5.144 1.00 57.03 77 GLU A C 1
ATOM 592 O O . GLU A 1 77 ? 2.837 16.541 6.339 1.00 57.03 77 GLU A O 1
ATOM 597 N N . LYS A 1 78 ? 2.189 17.972 4.746 1.00 65.25 78 LYS A N 1
ATOM 598 C CA . LYS A 1 78 ? 1.396 18.853 5.600 1.00 65.25 78 LYS A CA 1
ATOM 599 C C . LYS A 1 78 ? -0.006 18.924 5.015 1.00 65.25 78 LYS A C 1
ATOM 601 O O . LYS A 1 78 ? -0.332 19.911 4.378 1.00 65.25 78 LYS A O 1
ATOM 606 N N . PRO A 1 79 ? -0.844 17.892 5.194 1.00 72.12 79 PRO A N 1
ATOM 607 C CA . PRO A 1 79 ? -2.147 17.831 4.530 1.00 72.12 79 PRO A CA 1
ATOM 608 C C . PRO A 1 79 ? -3.108 18.953 4.964 1.00 72.12 79 PRO A C 1
ATOM 610 O O . PRO A 1 79 ? -4.112 19.193 4.300 1.00 72.12 79 PRO A O 1
ATOM 613 N N . TYR A 1 80 ? -2.811 19.671 6.053 1.00 79.25 80 TYR A N 1
ATOM 614 C CA . TYR A 1 80 ? -3.684 20.698 6.611 1.00 79.25 80 TYR A CA 1
ATOM 615 C C . TYR A 1 80 ? -3.176 22.109 6.295 1.00 79.25 80 TYR A C 1
ATOM 617 O O . TYR A 1 80 ? -2.229 22.587 6.923 1.00 79.25 80 TYR A O 1
ATOM 625 N N . HIS A 1 81 ? -3.832 22.783 5.351 1.00 80.38 81 HIS A N 1
ATOM 626 C CA . HIS A 1 81 ? -3.475 24.124 4.885 1.00 80.38 81 HIS A CA 1
ATOM 627 C C . HIS A 1 81 ? -4.504 25.157 5.345 1.00 80.38 81 HIS A C 1
ATOM 629 O O . HIS A 1 81 ? -5.712 24.924 5.279 1.00 80.38 81 HIS A O 1
ATOM 635 N N . CYS A 1 82 ? -4.031 26.308 5.817 1.00 82.94 82 CYS A N 1
ATOM 636 C CA . CYS A 1 82 ? -4.888 27.450 6.098 1.00 82.94 82 CYS A CA 1
ATOM 637 C C . CYS A 1 82 ? -4.974 28.351 4.866 1.00 82.94 82 CYS A C 1
ATOM 639 O O . CYS A 1 82 ? -3.994 28.991 4.500 1.00 82.94 82 CYS A O 1
ATOM 641 N N . ASN A 1 83 ? -6.162 28.465 4.273 1.00 77.75 83 ASN A N 1
ATOM 642 C CA . ASN A 1 83 ? -6.387 29.299 3.085 1.00 77.75 83 ASN A CA 1
ATOM 643 C C . ASN A 1 83 ? -6.335 30.810 3.380 1.00 77.75 83 ASN A C 1
ATOM 645 O O . ASN A 1 83 ? -6.371 31.611 2.457 1.00 77.75 83 ASN A O 1
ATOM 649 N N . ILE A 1 84 ? -6.269 31.199 4.658 1.00 78.56 84 ILE A N 1
ATOM 650 C CA . ILE A 1 84 ? -6.243 32.603 5.092 1.00 78.56 84 ILE A CA 1
ATOM 651 C C . ILE A 1 84 ? -4.801 33.124 5.177 1.00 78.56 84 ILE A C 1
ATOM 653 O O . ILE A 1 84 ? -4.532 34.254 4.791 1.00 78.56 84 ILE A O 1
ATOM 657 N N . CYS A 1 85 ? -3.867 32.316 5.690 1.00 84.31 85 CYS A N 1
ATOM 658 C CA . CYS A 1 85 ? -2.472 32.725 5.908 1.00 84.31 85 CYS A CA 1
ATOM 659 C C . CYS A 1 85 ? -1.447 31.889 5.122 1.00 84.31 85 CYS A C 1
ATOM 661 O O . CYS A 1 85 ? -0.250 32.133 5.231 1.00 84.31 85 CYS A O 1
ATOM 663 N N . GLY A 1 86 ? -1.886 30.863 4.387 1.00 76.69 86 GLY A N 1
ATOM 664 C CA . GLY A 1 86 ? -1.027 29.973 3.600 1.00 76.69 86 GLY A CA 1
ATOM 665 C C . GLY A 1 86 ? -0.199 28.975 4.419 1.00 76.69 86 GLY A C 1
ATOM 666 O O . GLY A 1 86 ? 0.544 28.180 3.846 1.00 76.69 86 GLY A O 1
ATOM 667 N N . LYS A 1 87 ? -0.308 28.966 5.757 1.00 80.12 87 LYS A N 1
ATOM 668 C CA . LYS A 1 87 ? 0.460 28.042 6.605 1.00 80.12 87 LYS A CA 1
ATOM 669 C C . LYS A 1 87 ? -0.034 26.605 6.462 1.00 80.12 87 LYS A C 1
ATOM 671 O O . LYS A 1 87 ? -1.230 26.323 6.534 1.00 80.12 87 LYS A O 1
ATOM 676 N N . ALA A 1 88 ? 0.925 25.693 6.348 1.00 81.94 88 ALA A N 1
ATOM 677 C CA . ALA A 1 88 ? 0.696 24.260 6.250 1.00 81.94 88 ALA A CA 1
ATOM 678 C C . ALA A 1 88 ? 1.158 23.537 7.532 1.00 81.94 88 ALA A C 1
ATOM 680 O O . ALA A 1 88 ? 2.249 23.802 8.060 1.00 81.94 88 ALA A O 1
ATOM 681 N N . TYR A 1 89 ? 0.346 22.598 8.017 1.00 83.12 89 TYR A N 1
ATOM 682 C CA . TYR A 1 89 ? 0.536 21.852 9.263 1.00 83.12 89 TYR A CA 1
ATOM 683 C C . TYR A 1 89 ? 0.544 20.340 9.006 1.00 83.12 89 TYR A C 1
ATOM 685 O O . TYR A 1 89 ? -0.266 19.821 8.243 1.00 83.12 89 TYR A O 1
ATOM 693 N N . SER A 1 90 ? 1.436 19.610 9.688 1.00 79.62 90 SER A N 1
ATOM 694 C CA . SER A 1 90 ? 1.531 18.141 9.577 1.00 79.62 90 SER A CA 1
ATOM 695 C C . SER A 1 90 ? 0.563 17.408 10.508 1.00 79.62 90 SER A C 1
ATOM 697 O O . SER A 1 90 ? 0.294 16.230 10.317 1.00 79.62 90 SER A O 1
ATOM 699 N N . LYS A 1 91 ? 0.032 18.089 11.534 1.00 81.19 91 LYS A N 1
ATOM 700 C CA . LYS A 1 91 ? -0.864 17.508 12.545 1.00 81.19 91 LYS A CA 1
ATOM 701 C C . LYS A 1 91 ? -2.207 18.236 12.554 1.00 81.19 91 LYS A C 1
ATOM 703 O O . LYS A 1 91 ? -2.241 19.465 12.632 1.00 81.19 91 LYS A O 1
ATOM 708 N N . LYS A 1 92 ? -3.307 17.471 12.571 1.00 80.00 92 LYS A N 1
ATOM 709 C CA . LYS A 1 92 ? -4.687 17.990 12.622 1.00 80.00 92 LYS A CA 1
ATOM 710 C C . LYS A 1 92 ? -4.922 18.889 13.836 1.00 80.00 92 LYS A C 1
ATOM 712 O O . LYS A 1 92 ? -5.527 19.944 13.709 1.00 80.00 92 LYS A O 1
ATOM 717 N N . SER A 1 93 ? -4.401 18.504 15.003 1.00 83.56 93 SER A N 1
ATOM 718 C CA . SER A 1 93 ? -4.551 19.271 16.246 1.00 83.56 93 SER A CA 1
ATOM 719 C C . SER A 1 93 ? -3.908 20.657 16.165 1.00 83.56 93 SER A C 1
ATOM 721 O O . SER A 1 93 ? -4.483 21.624 16.654 1.00 83.56 93 SER A O 1
ATOM 723 N N . SER A 1 94 ? -2.756 20.780 15.503 1.00 82.00 94 SER A N 1
ATOM 724 C CA . SER A 1 94 ? -2.095 22.067 15.270 1.00 82.00 94 SER A CA 1
ATOM 725 C C . SER A 1 94 ? -2.882 22.948 14.296 1.00 82.00 94 SER A C 1
ATOM 727 O O . SER A 1 94 ? -3.017 24.142 14.541 1.00 82.00 94 SER A O 1
ATOM 729 N N . PHE A 1 95 ? -3.453 22.362 13.238 1.00 87.25 95 PHE A N 1
ATOM 730 C CA . PHE A 1 95 ? -4.300 23.090 12.290 1.0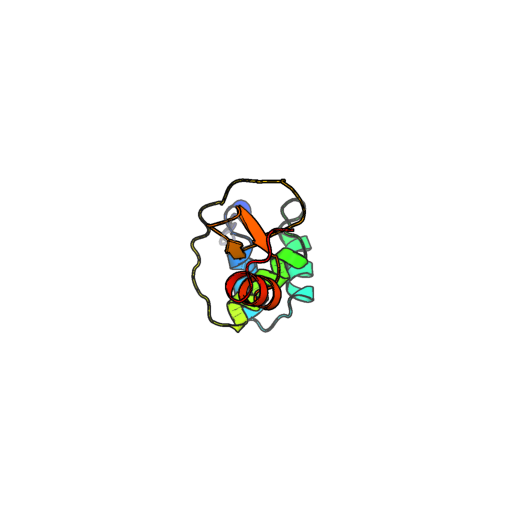0 87.25 95 PHE A CA 1
ATOM 731 C C . PHE A 1 95 ? -5.608 23.579 12.919 1.00 87.25 95 PHE A C 1
ATOM 733 O O . PHE A 1 95 ? -5.986 24.732 12.739 1.00 87.25 95 PHE A O 1
ATOM 740 N N . VAL A 1 96 ? -6.289 22.728 13.689 1.00 84.12 96 VAL A N 1
ATOM 741 C CA . VAL A 1 96 ? -7.549 23.089 14.359 1.00 84.12 96 VAL A CA 1
ATOM 742 C C . VAL A 1 96 ? -7.322 24.202 15.381 1.00 84.12 96 VAL A C 1
ATOM 744 O O . VAL A 1 96 ? -8.088 25.162 15.403 1.00 84.12 96 VAL A O 1
ATOM 747 N N . LYS A 1 97 ? -6.238 24.131 16.167 1.00 85.75 97 LYS A N 1
ATOM 748 C CA . LYS A 1 97 ? -5.853 25.211 17.090 1.00 85.75 97 LYS A CA 1
ATOM 749 C C . LYS A 1 97 ? -5.602 26.526 16.353 1.00 85.75 97 LYS A C 1
ATOM 751 O O . LYS A 1 97 ? -6.100 27.559 16.780 1.00 85.75 97 LYS A O 1
ATOM 756 N N . HIS A 1 98 ? -4.899 26.473 15.223 1.00 86.06 98 HIS A N 1
ATOM 757 C CA . HIS A 1 98 ? -4.656 27.644 14.384 1.00 86.06 98 HIS A CA 1
ATOM 758 C C . HIS A 1 98 ? -5.939 28.225 13.769 1.00 86.06 98 HIS A C 1
ATOM 760 O O . HIS A 1 98 ? -6.102 29.438 13.723 1.00 86.06 98 HIS A O 1
ATOM 766 N N . LYS A 1 99 ? -6.868 27.376 13.314 1.00 80.56 99 LYS A N 1
ATOM 767 C CA . LYS A 1 99 ? -8.154 27.822 12.760 1.00 80.56 99 LYS A CA 1
ATOM 768 C C . LYS A 1 99 ? -9.049 28.461 13.828 1.00 80.56 99 LYS A C 1
ATOM 770 O O . LYS A 1 99 ? -9.790 29.384 13.516 1.00 80.56 99 LYS A O 1
ATOM 775 N N . CYS A 1 100 ? -8.987 27.961 15.061 1.00 81.69 100 CYS A N 1
ATOM 776 C CA . CYS A 1 100 ? -9.763 28.487 16.182 1.00 81.69 100 CYS A CA 1
ATOM 777 C C . CYS A 1 100 ? -9.181 29.800 16.729 1.00 81.69 100 CYS A C 1
ATOM 779 O O . CYS A 1 100 ? -9.944 30.698 17.059 1.00 81.69 100 CYS A O 1
ATOM 781 N N . ASN A 1 101 ? -7.849 29.922 16.772 1.00 76.75 101 ASN A N 1
ATOM 782 C CA . ASN A 1 101 ? -7.126 31.121 17.196 1.00 76.75 101 ASN A CA 1
ATOM 783 C C . ASN A 1 101 ? -6.104 31.513 16.116 1.00 76.75 101 ASN A C 1
ATOM 785 O O . ASN A 1 101 ? -4.938 31.108 16.196 1.00 76.75 101 ASN A O 1
ATOM 789 N N . PRO A 1 102 ? -6.509 32.274 15.088 1.00 66.38 102 PRO A N 1
ATOM 790 C CA . PRO A 1 102 ? -5.603 32.720 14.040 1.00 66.38 102 PRO A CA 1
ATOM 791 C C . PRO A 1 102 ? -4.720 33.868 14.553 1.00 66.38 102 PRO A C 1
ATOM 793 O O . PRO A 1 102 ? -4.914 35.025 14.188 1.00 66.38 102 PRO A O 1
ATOM 796 N N . THR A 1 103 ? -3.740 33.573 15.410 1.00 64.50 103 THR A N 1
ATOM 797 C CA . THR A 1 103 ? -2.690 34.546 15.741 1.00 64.50 103 THR A CA 1
ATOM 798 C C . THR A 1 103 ? -1.706 34.624 14.572 1.00 64.50 103 THR A C 1
ATOM 800 O O . THR A 1 103 ? -1.213 33.612 14.059 1.00 64.50 103 THR A O 1
ATOM 803 N N . LYS A 1 104 ? -1.502 35.843 14.067 1.00 58.50 104 LYS A N 1
ATOM 804 C CA . LYS A 1 104 ? -0.560 36.153 12.988 1.00 58.50 104 LYS A CA 1
ATOM 805 C C . LYS A 1 104 ? 0.855 36.245 13.575 1.00 58.50 104 LYS A C 1
ATOM 807 O O . LYS A 1 104 ? 1.314 37.344 13.843 1.00 58.50 104 LYS A O 1
ATOM 812 N N . ASP A 1 105 ? 1.498 35.105 13.809 1.00 52.28 105 ASP A N 1
ATOM 813 C CA . ASP A 1 105 ? 2.957 35.030 14.030 1.00 52.28 105 ASP A CA 1
ATOM 814 C C . ASP A 1 105 ? 3.723 34.907 12.711 1.00 52.28 105 ASP A C 1
ATOM 816 O O . ASP A 1 105 ? 3.256 34.126 11.844 1.00 52.28 105 ASP A O 1
#

Sequence (105 aa):
MMAAPTVDFSKIEAPAITKFLFLQGKGAAEIHGEMKKVLKDGCPSYSTVKIWVSKFQTGNFEVTDEPRSCQLTSTREKPYHCNICGKAYSKKSSFVKHKCNPTKD